Protein AF-A0A5Y4VL85-F1 (afdb_monomer_lite)

Secondary structure (DSSP, 8-state):
-HHHHHHHHHHHS--SEEEEEHHHHTTSHHHHHHHHHHHHHH-TT-EEEEE-SS---S-TT-SEEE-S--HHHHHHHHHHHSPP-

Sequence (85 aa):
NSFSQLKQELSKETYRLILLDYELIKFDLEQMRNLLSAYKKQHPQSHIIFFSKEKVRDFDCVSEVLSDVSRNDLITLLRKYLPKA

pLDDT: mean 88.49, std 7.05, range [58.34, 95.06]

Organism: Campylobacter jejuni (NCBI:txid197)

Structure (mmCIF, N/CA/C/O backbone):
data_AF-A0A5Y4VL85-F1
#
_entry.id   AF-A0A5Y4VL85-F1
#
loop_
_atom_site.group_PDB
_atom_site.id
_atom_site.type_symbol
_atom_site.label_atom_id
_atom_site.label_alt_id
_atom_site.label_comp_id
_atom_site.label_asym_id
_atom_site.label_entity_id
_atom_site.label_seq_id
_atom_site.pdbx_PDB_ins_code
_atom_site.Cartn_x
_atom_site.Cartn_y
_atom_site.Cartn_z
_atom_site.occupancy
_atom_site.B_iso_or_equiv
_atom_site.auth_seq_id
_atom_site.auth_comp_id
_atom_site.auth_asym_id
_atom_site.auth_atom_id
_atom_site.pdbx_PDB_model_num
ATOM 1 N N . ASN A 1 1 ? 14.114 -0.634 15.889 1.00 58.34 1 ASN A N 1
ATOM 2 C CA . ASN A 1 1 ? 13.395 -1.342 14.809 1.00 58.34 1 ASN A CA 1
ATOM 3 C C . ASN A 1 1 ? 12.574 -0.358 14.006 1.00 58.34 1 ASN A C 1
ATOM 5 O O . ASN A 1 1 ? 11.728 0.307 14.582 1.00 58.34 1 ASN A O 1
ATOM 9 N N . SER A 1 2 ? 12.813 -0.253 12.699 1.00 63.25 2 SER A N 1
ATOM 10 C CA . SER A 1 2 ? 12.081 0.659 11.800 1.00 63.25 2 SER A CA 1
ATOM 11 C C . SER A 1 2 ? 10.547 0.485 11.890 1.00 63.25 2 SER A C 1
ATOM 13 O O . SER A 1 2 ? 9.794 1.457 11.891 1.00 63.25 2 SER A O 1
ATOM 15 N N . PHE A 1 3 ? 10.067 -0.738 12.143 1.00 77.31 3 PHE A N 1
ATOM 16 C CA . PHE A 1 3 ? 8.634 -1.035 12.264 1.00 77.31 3 PHE A CA 1
ATOM 17 C C . PHE A 1 3 ? 7.923 -0.443 13.474 1.00 77.31 3 PHE A C 1
ATOM 19 O O . PHE A 1 3 ? 6.729 -0.154 13.389 1.00 77.31 3 PHE A O 1
ATOM 26 N N . SER A 1 4 ? 8.616 -0.240 14.599 1.00 80.31 4 SER A N 1
ATOM 27 C CA . SER A 1 4 ? 7.980 0.398 15.756 1.00 80.31 4 SER A CA 1
ATOM 28 C C . SER A 1 4 ? 7.665 1.863 15.465 1.00 80.31 4 SER A C 1
ATOM 30 O O . SER A 1 4 ? 6.625 2.349 15.894 1.00 80.31 4 SER A O 1
ATOM 32 N N . GLN A 1 5 ? 8.521 2.533 14.687 1.00 85.88 5 GLN A N 1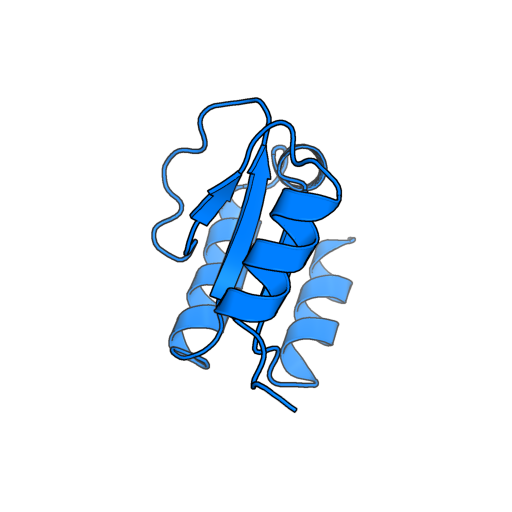
ATOM 33 C CA . GLN A 1 5 ? 8.292 3.906 14.240 1.00 85.88 5 GLN A CA 1
ATOM 34 C C . GLN A 1 5 ? 7.144 3.966 13.234 1.00 85.88 5 GLN A C 1
ATOM 36 O O . GLN A 1 5 ? 6.215 4.736 13.436 1.00 85.88 5 GLN A O 1
ATOM 41 N N . LEU A 1 6 ? 7.129 3.092 12.220 1.00 86.38 6 LEU A N 1
ATOM 42 C CA . LEU A 1 6 ? 6.020 3.042 11.261 1.00 86.38 6 LEU A CA 1
ATOM 43 C C . LEU A 1 6 ? 4.671 2.783 11.951 1.00 86.38 6 LEU A C 1
ATOM 45 O O . LEU A 1 6 ? 3.690 3.460 11.661 1.00 86.38 6 LEU A O 1
ATOM 49 N N . LYS A 1 7 ? 4.618 1.841 12.901 1.00 88.06 7 LYS A N 1
ATOM 50 C CA . LYS A 1 7 ? 3.404 1.580 13.689 1.00 88.06 7 LYS A CA 1
ATOM 51 C C . LYS A 1 7 ? 2.965 2.809 14.489 1.00 88.06 7 LYS A C 1
ATOM 53 O O . LYS A 1 7 ? 1.769 3.070 14.572 1.00 88.06 7 LYS A O 1
ATOM 58 N N . GLN A 1 8 ? 3.911 3.539 15.080 1.00 90.50 8 GLN A N 1
ATOM 59 C CA . GLN A 1 8 ? 3.614 4.784 15.785 1.00 90.50 8 GLN A CA 1
ATOM 60 C C . GLN A 1 8 ? 3.060 5.841 14.830 1.00 90.50 8 GLN A C 1
ATOM 62 O O . GLN A 1 8 ? 2.020 6.408 15.137 1.00 90.50 8 GLN A O 1
ATOM 67 N N . GLU A 1 9 ? 3.673 6.065 13.667 1.00 90.38 9 GLU A N 1
ATOM 68 C CA . GLU A 1 9 ? 3.159 7.028 12.681 1.00 90.38 9 GLU A CA 1
ATOM 69 C C . GLU A 1 9 ? 1.752 6.664 12.203 1.00 90.38 9 GLU A C 1
ATOM 71 O O . GLU A 1 9 ? 0.844 7.486 12.286 1.00 90.38 9 GLU A O 1
ATOM 76 N N . LEU A 1 10 ? 1.527 5.402 11.821 1.00 90.81 10 LEU A N 1
ATOM 77 C CA . LEU A 1 10 ? 0.206 4.922 11.408 1.00 90.81 10 LEU A CA 1
ATOM 78 C C . LEU A 1 10 ? -0.857 5.060 12.511 1.00 90.81 10 LEU A C 1
ATOM 80 O O . LEU A 1 10 ? -2.039 5.087 12.202 1.00 90.81 10 LEU A O 1
ATOM 84 N N . SER A 1 11 ? -0.469 5.157 13.785 1.00 88.88 11 SER A N 1
ATOM 85 C CA . SER A 1 11 ? -1.421 5.361 14.886 1.00 88.88 11 SER A CA 1
ATOM 86 C C . SER A 1 11 ? -1.809 6.822 15.130 1.00 88.88 11 SER A C 1
ATOM 88 O O . SER A 1 11 ? -2.778 7.069 15.843 1.00 88.88 11 SER A O 1
ATOM 90 N N . LYS A 1 12 ? -1.067 7.790 14.575 1.00 90.06 12 LYS A N 1
ATOM 91 C CA . LYS A 1 12 ? -1.298 9.220 14.836 1.00 90.06 12 LYS A CA 1
ATOM 92 C C . LYS A 1 12 ? -2.443 9.786 14.011 1.00 90.06 12 LYS A C 1
ATOM 94 O O . LYS A 1 12 ? -3.224 10.583 14.519 1.00 90.06 12 LYS A O 1
ATOM 99 N N . GLU A 1 13 ? -2.525 9.394 12.743 1.00 89.75 13 GLU A N 1
ATOM 100 C CA . GLU A 1 13 ? -3.438 10.002 11.778 1.00 89.75 13 GLU A CA 1
ATOM 101 C C . GLU A 1 13 ? -4.032 8.975 10.810 1.00 89.75 13 GLU A C 1
ATOM 103 O O . GLU A 1 13 ? -3.508 7.882 10.582 1.00 89.75 13 GLU A O 1
ATOM 108 N N . THR A 1 14 ? -5.155 9.355 10.196 1.00 91.56 14 THR A N 1
ATOM 109 C CA . THR A 1 14 ? -5.733 8.589 9.091 1.00 91.56 14 THR A CA 1
ATOM 110 C C . THR A 1 14 ? -5.134 9.058 7.769 1.00 91.56 14 THR A C 1
ATOM 112 O O . THR A 1 14 ? -5.481 10.111 7.239 1.00 91.56 14 THR A O 1
ATOM 115 N N . TYR A 1 15 ? -4.265 8.236 7.197 1.00 92.94 15 TYR A N 1
ATOM 116 C CA . TYR A 1 15 ? -3.685 8.423 5.880 1.00 92.94 15 TYR A CA 1
ATOM 117 C C . TYR A 1 15 ? -4.625 7.867 4.822 1.00 92.94 15 TYR A C 1
ATOM 119 O O . TYR A 1 15 ? -4.862 6.662 4.738 1.00 92.94 15 TYR A O 1
ATOM 127 N N . ARG A 1 16 ? -5.140 8.743 3.962 1.00 92.94 16 ARG A N 1
ATOM 128 C CA . ARG A 1 16 ? -5.959 8.333 2.813 1.00 92.94 16 ARG A CA 1
ATOM 129 C C . ARG A 1 16 ? -5.157 7.550 1.772 1.00 92.94 16 ARG A C 1
ATOM 131 O O . ARG A 1 16 ? -5.713 6.685 1.102 1.00 92.94 16 ARG A O 1
ATOM 138 N N . LEU A 1 17 ? -3.871 7.854 1.632 1.00 94.38 17 LEU A N 1
ATOM 139 C CA . LEU A 1 17 ? -2.975 7.225 0.671 1.00 94.38 17 LEU A CA 1
ATOM 140 C C . LEU A 1 17 ? -1.641 6.909 1.349 1.00 94.38 17 LEU A C 1
ATOM 142 O O . LEU A 1 17 ? -1.016 7.797 1.922 1.00 94.38 17 LEU A O 1
ATOM 146 N N . ILE A 1 18 ? -1.218 5.651 1.263 1.00 93.94 18 ILE A N 1
ATOM 147 C CA . ILE A 1 18 ? 0.059 5.145 1.763 1.00 93.94 18 ILE A CA 1
ATOM 148 C C . ILE A 1 18 ? 0.840 4.612 0.565 1.00 93.94 18 ILE A C 1
ATOM 150 O O . ILE A 1 18 ? 0.360 3.747 -0.167 1.00 93.94 18 ILE A O 1
ATOM 154 N N . LEU A 1 19 ? 2.042 5.143 0.372 1.00 93.88 19 LEU A N 1
ATOM 155 C CA . LEU A 1 19 ? 2.949 4.794 -0.715 1.00 93.88 19 LEU A CA 1
ATOM 156 C C . LEU A 1 19 ? 4.139 4.042 -0.122 1.00 93.88 19 LEU A C 1
ATOM 158 O O . LEU A 1 19 ? 4.805 4.574 0.764 1.00 93.88 19 LEU A O 1
ATOM 162 N N . LEU A 1 20 ? 4.387 2.814 -0.577 1.00 91.75 20 LEU A N 1
ATOM 163 C CA . LEU A 1 20 ? 5.447 1.967 -0.029 1.00 91.75 20 LEU A CA 1
ATOM 164 C C . LEU A 1 20 ? 6.329 1.394 -1.126 1.00 91.75 20 LEU A C 1
ATOM 166 O O . LEU A 1 20 ? 5.840 0.848 -2.111 1.00 91.75 20 LEU A O 1
ATOM 170 N N . ASP A 1 21 ? 7.635 1.488 -0.916 1.00 90.25 21 ASP A N 1
ATOM 171 C CA . ASP A 1 21 ? 8.623 0.776 -1.716 1.00 90.25 21 ASP A CA 1
ATOM 172 C C . ASP A 1 21 ? 8.730 -0.667 -1.208 1.00 90.25 21 ASP A C 1
ATOM 174 O O . ASP A 1 21 ? 9.082 -0.907 -0.049 1.00 90.25 21 ASP A O 1
ATOM 178 N N . TYR A 1 22 ? 8.387 -1.626 -2.068 1.00 89.81 22 TYR A N 1
ATOM 179 C CA . TYR A 1 22 ? 8.381 -3.044 -1.725 1.00 89.81 22 TYR A CA 1
ATOM 180 C C . TYR A 1 22 ? 9.787 -3.560 -1.395 1.00 89.81 22 TYR A C 1
ATOM 182 O O . TYR A 1 22 ? 9.944 -4.381 -0.491 1.00 89.81 22 TYR A O 1
ATOM 190 N N . GLU A 1 23 ? 10.820 -3.030 -2.055 1.00 87.62 23 GLU A N 1
ATOM 191 C CA . GLU A 1 23 ? 12.210 -3.450 -1.847 1.00 87.62 23 GLU A CA 1
ATOM 192 C C . GLU A 1 23 ? 12.696 -3.168 -0.421 1.00 87.62 23 GLU A C 1
ATOM 194 O O . GLU A 1 23 ? 13.533 -3.900 0.108 1.00 87.62 23 GLU A O 1
ATOM 199 N N . LEU A 1 24 ? 12.132 -2.145 0.229 1.00 87.31 24 LEU A N 1
ATOM 200 C CA . LEU A 1 24 ? 12.470 -1.775 1.604 1.00 87.31 24 LEU A CA 1
ATOM 201 C C . LEU A 1 24 ? 11.774 -2.648 2.651 1.00 87.31 24 LEU A C 1
ATOM 203 O O . LEU A 1 24 ? 12.262 -2.756 3.773 1.00 87.31 24 LEU A O 1
ATOM 207 N N . ILE A 1 25 ? 10.642 -3.267 2.305 1.00 86.31 25 ILE A N 1
ATOM 208 C CA . ILE A 1 25 ? 9.832 -4.054 3.247 1.00 86.31 25 ILE A CA 1
ATOM 209 C C . ILE A 1 25 ? 9.917 -5.565 3.013 1.00 86.31 25 ILE A C 1
ATOM 211 O O . ILE A 1 25 ? 9.423 -6.335 3.837 1.00 86.31 25 ILE A O 1
ATOM 215 N N . LYS A 1 26 ? 10.552 -6.009 1.918 1.00 84.06 26 LYS A N 1
ATOM 216 C CA . LYS A 1 26 ? 10.569 -7.423 1.509 1.00 84.06 26 LYS A CA 1
ATOM 217 C C . LYS A 1 26 ? 11.254 -8.384 2.481 1.00 84.06 26 LYS A C 1
ATOM 219 O O . LYS A 1 26 ? 11.016 -9.586 2.415 1.00 84.06 26 LYS A O 1
ATOM 224 N N . PHE A 1 27 ? 12.083 -7.875 3.386 1.00 85.19 27 PHE A N 1
ATOM 225 C CA . PHE A 1 27 ? 12.756 -8.698 4.392 1.00 85.19 27 PHE A CA 1
ATOM 226 C C . PHE A 1 27 ? 11.874 -9.006 5.610 1.00 85.19 27 PHE A C 1
ATOM 228 O O . PHE A 1 27 ? 12.141 -9.971 6.317 1.00 85.19 27 PHE A O 1
ATOM 235 N N . ASP A 1 28 ? 10.781 -8.262 5.803 1.00 87.31 28 ASP A N 1
ATOM 236 C CA . ASP A 1 28 ? 9.887 -8.379 6.963 1.00 87.31 28 ASP A CA 1
ATOM 237 C C . ASP A 1 28 ? 8.408 -8.418 6.535 1.00 87.31 28 ASP A C 1
ATOM 239 O O . ASP A 1 28 ? 7.517 -7.842 7.174 1.00 87.31 28 ASP A O 1
ATOM 243 N N . LEU A 1 29 ? 8.130 -9.102 5.420 1.00 86.75 29 LEU A N 1
ATOM 244 C CA . LEU A 1 29 ? 6.814 -9.106 4.770 1.00 86.75 29 LEU A CA 1
ATOM 245 C C . LEU A 1 29 ? 5.684 -9.539 5.691 1.00 86.75 29 LEU A C 1
ATOM 247 O O . LEU A 1 29 ? 4.612 -8.946 5.646 1.00 86.75 29 LEU A O 1
ATOM 251 N N . GLU A 1 30 ? 5.897 -10.545 6.537 1.00 88.62 30 GLU A N 1
ATOM 252 C CA . GLU A 1 30 ? 4.849 -11.012 7.441 1.00 88.62 30 GLU A CA 1
ATOM 253 C C . GLU A 1 30 ? 4.453 -9.924 8.446 1.00 88.62 30 GLU A C 1
ATOM 255 O O . GLU A 1 30 ? 3.265 -9.661 8.658 1.00 88.62 30 GLU A O 1
ATOM 260 N N . GLN A 1 31 ? 5.444 -9.235 9.019 1.00 89.19 31 GLN A N 1
ATOM 261 C CA . GLN A 1 31 ? 5.192 -8.142 9.948 1.00 89.19 31 GLN A CA 1
ATOM 262 C C . GLN A 1 31 ? 4.506 -6.966 9.240 1.00 89.19 31 GLN A C 1
ATOM 264 O O . GLN A 1 31 ? 3.555 -6.403 9.790 1.00 89.19 31 GLN A O 1
ATOM 269 N N . MET A 1 32 ? 4.913 -6.638 8.007 1.00 90.56 32 MET A N 1
ATOM 270 C CA . MET A 1 32 ? 4.257 -5.603 7.197 1.00 90.56 32 MET A CA 1
ATOM 271 C C . MET A 1 32 ? 2.860 -5.937 6.752 1.00 90.56 32 MET A C 1
ATOM 273 O O . MET A 1 32 ? 1.970 -5.095 6.870 1.00 90.56 32 MET A O 1
ATOM 277 N N . ARG A 1 33 ? 2.617 -7.177 6.364 1.00 90.69 33 ARG A N 1
ATOM 278 C CA . ARG A 1 33 ? 1.276 -7.650 6.068 1.00 90.69 33 ARG A CA 1
ATOM 279 C C . ARG A 1 33 ? 0.370 -7.490 7.278 1.00 90.69 33 ARG A C 1
ATOM 281 O O . ARG A 1 33 ? -0.719 -6.936 7.144 1.00 90.69 33 ARG A O 1
ATOM 288 N N . ASN A 1 34 ? 0.819 -7.914 8.457 1.00 91.31 34 ASN A N 1
ATOM 289 C CA . ASN A 1 34 ? 0.018 -7.831 9.677 1.00 91.31 34 ASN A CA 1
ATOM 290 C C . ASN A 1 34 ? -0.280 -6.375 10.064 1.00 91.31 34 ASN A C 1
ATOM 292 O O . ASN A 1 34 ? -1.427 -6.047 10.374 1.00 91.31 34 ASN A O 1
ATOM 296 N N . LEU A 1 35 ? 0.722 -5.492 9.994 1.00 91.94 35 LEU A N 1
ATOM 297 C CA . LEU A 1 35 ? 0.555 -4.071 10.303 1.00 91.94 35 LEU A CA 1
ATOM 298 C C . LEU A 1 35 ? -0.410 -3.383 9.329 1.00 91.94 35 LEU A C 1
ATOM 300 O O . LEU A 1 35 ? -1.363 -2.736 9.760 1.00 91.94 35 LEU A O 1
ATOM 304 N N . LEU A 1 36 ? -0.188 -3.548 8.024 1.00 92.62 36 LEU A N 1
ATOM 305 C CA . LEU A 1 36 ? -0.987 -2.904 6.983 1.00 92.62 36 LEU A CA 1
ATOM 306 C C . LEU A 1 36 ? -2.412 -3.459 6.926 1.00 92.62 36 LEU A C 1
ATOM 308 O O . LEU A 1 36 ? -3.361 -2.699 6.746 1.00 92.62 36 LEU A O 1
ATOM 312 N N . SER A 1 37 ? -2.587 -4.760 7.161 1.00 92.94 37 SER A N 1
ATOM 313 C CA . SER A 1 37 ? -3.914 -5.375 7.252 1.00 92.94 37 SER A CA 1
ATOM 314 C C . SER A 1 37 ? -4.694 -4.860 8.459 1.00 92.94 37 SER A C 1
ATOM 316 O O . SER A 1 37 ? -5.883 -4.568 8.343 1.00 92.94 37 SER A O 1
ATOM 318 N N . ALA A 1 38 ? -4.043 -4.721 9.619 1.00 93.06 38 ALA A N 1
ATOM 319 C CA . ALA A 1 38 ? -4.672 -4.139 10.802 1.00 93.06 38 ALA A CA 1
ATOM 320 C C . ALA A 1 38 ? -5.073 -2.678 10.557 1.00 93.06 38 ALA A C 1
ATOM 322 O O . ALA A 1 38 ? -6.203 -2.296 10.859 1.00 93.06 38 ALA A O 1
ATOM 323 N N . TYR A 1 39 ? -4.187 -1.897 9.936 1.00 93.88 39 TYR A N 1
ATOM 324 C CA . TYR A 1 39 ? -4.462 -0.514 9.564 1.00 93.88 39 TYR A CA 1
ATOM 325 C C . TYR A 1 39 ? -5.656 -0.399 8.606 1.00 93.88 39 TYR A C 1
ATOM 327 O O . TYR A 1 39 ? -6.600 0.342 8.867 1.00 93.88 39 TYR A O 1
ATOM 335 N N . LYS A 1 40 ? -5.674 -1.195 7.530 1.00 93.81 40 LYS A N 1
ATOM 336 C CA . LYS A 1 40 ? -6.750 -1.205 6.527 1.00 93.81 40 LYS A CA 1
ATOM 337 C C . LYS A 1 40 ? -8.110 -1.592 7.121 1.00 93.81 40 LYS A C 1
ATOM 339 O O . LYS A 1 40 ? -9.127 -1.057 6.695 1.00 93.81 40 LYS A O 1
ATOM 344 N N . LYS A 1 41 ? -8.144 -2.486 8.117 1.00 93.25 41 LYS A N 1
ATOM 345 C CA . LYS A 1 41 ? -9.380 -2.829 8.847 1.00 93.25 41 LYS A CA 1
ATOM 346 C C . LYS A 1 41 ? -9.939 -1.640 9.631 1.00 93.25 41 LYS A C 1
ATOM 348 O O . LYS A 1 41 ? -11.151 -1.471 9.676 1.00 93.25 41 LYS A O 1
ATOM 353 N N . GLN A 1 42 ? -9.068 -0.834 10.236 1.00 93.75 42 GLN A N 1
ATOM 354 C CA . GLN A 1 42 ? -9.462 0.371 10.975 1.00 93.75 42 GLN A CA 1
ATOM 355 C C . GLN A 1 42 ? -9.822 1.529 10.037 1.00 93.75 42 GLN A C 1
ATOM 357 O O . GLN A 1 42 ? -10.723 2.309 10.335 1.00 93.75 42 GLN A O 1
ATOM 362 N N . HIS A 1 43 ? -9.172 1.595 8.874 1.00 94.25 43 HIS A N 1
ATOM 363 C CA . HIS A 1 43 ? -9.361 2.647 7.880 1.00 94.25 43 HIS A CA 1
ATOM 364 C C . HIS A 1 43 ? -9.657 2.057 6.487 1.00 94.25 43 HIS A C 1
ATOM 366 O O . HIS A 1 43 ? -8.803 2.099 5.597 1.00 94.25 43 HIS A O 1
ATOM 372 N N . PRO A 1 44 ? -10.875 1.528 6.240 1.00 92.75 44 PRO A N 1
ATOM 373 C CA . PRO A 1 44 ? -11.209 0.864 4.972 1.00 92.75 44 PRO A CA 1
ATOM 374 C C . PRO A 1 44 ? -11.068 1.759 3.732 1.00 92.75 44 PRO A C 1
ATOM 376 O O . PRO A 1 44 ? -10.804 1.265 2.636 1.00 92.75 44 PRO A O 1
ATOM 379 N N . GLN A 1 45 ? -11.219 3.074 3.920 1.00 91.81 45 GLN A N 1
ATOM 380 C CA . GLN A 1 45 ? -11.108 4.103 2.880 1.00 91.81 45 GLN A CA 1
ATOM 381 C C . GLN A 1 45 ? -9.654 4.434 2.500 1.00 91.81 45 GLN A C 1
ATOM 383 O O . GLN A 1 45 ? -9.417 5.101 1.496 1.00 91.81 45 GLN A O 1
ATOM 388 N N . SER A 1 46 ? -8.673 4.007 3.297 1.00 94.38 46 SER A N 1
ATOM 389 C CA . SER A 1 46 ? -7.258 4.241 3.010 1.00 94.38 46 SER A CA 1
ATOM 390 C C . SER A 1 46 ? -6.789 3.356 1.868 1.00 94.38 46 SER A C 1
ATOM 392 O O . SER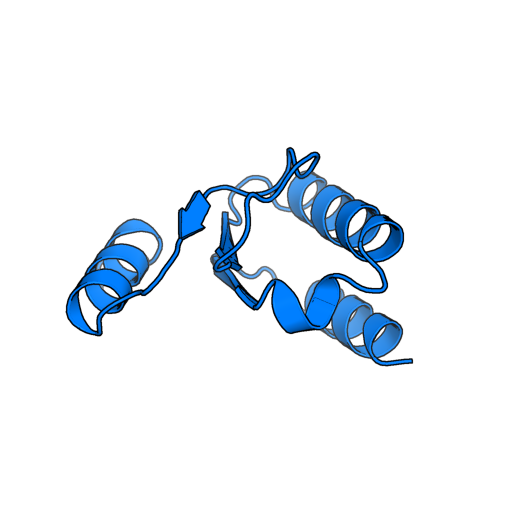 A 1 46 ? -7.112 2.173 1.833 1.00 94.38 46 SER A O 1
ATOM 394 N N . HIS A 1 47 ? -5.975 3.877 0.959 1.00 95.06 47 HIS A N 1
ATOM 395 C CA . HIS A 1 47 ? -5.395 3.107 -0.136 1.00 95.06 47 HIS A CA 1
ATOM 396 C C . HIS A 1 47 ? -3.905 2.887 0.087 1.00 95.06 47 HIS A C 1
ATOM 398 O O . HIS A 1 47 ? -3.180 3.823 0.407 1.00 95.06 47 HIS A O 1
ATOM 404 N N . ILE A 1 48 ? -3.455 1.647 -0.098 1.00 94.50 48 ILE A N 1
ATOM 405 C CA . ILE A 1 48 ? -2.048 1.270 0.033 1.00 94.50 48 ILE A CA 1
ATOM 406 C C . ILE A 1 48 ? -1.546 0.906 -1.358 1.00 94.50 48 ILE A C 1
ATOM 408 O O . ILE A 1 48 ? -2.145 0.054 -2.013 1.00 94.50 48 ILE A O 1
ATOM 412 N N . ILE A 1 49 ? -0.482 1.561 -1.809 1.00 94.94 49 ILE A N 1
ATOM 413 C CA . ILE A 1 49 ? 0.116 1.355 -3.128 1.00 94.94 49 ILE A CA 1
ATOM 414 C C . ILE A 1 49 ? 1.548 0.881 -2.939 1.00 94.94 49 ILE A C 1
ATOM 416 O O . ILE A 1 49 ? 2.327 1.531 -2.238 1.00 94.94 49 ILE A O 1
ATOM 420 N N . PHE A 1 50 ? 1.887 -0.243 -3.563 1.00 94.00 50 PHE A N 1
ATOM 421 C CA . PHE A 1 50 ? 3.253 -0.758 -3.569 1.00 94.00 50 PHE A CA 1
ATOM 422 C C . PHE A 1 50 ? 3.956 -0.381 -4.863 1.00 94.00 50 PHE A C 1
ATOM 424 O O . PHE A 1 50 ? 3.412 -0.578 -5.946 1.00 94.00 50 PHE A O 1
ATOM 431 N N . PHE A 1 51 ? 5.184 0.106 -4.748 1.00 93.44 51 PHE A N 1
ATOM 432 C CA . PHE A 1 51 ? 6.117 0.227 -5.857 1.00 93.44 51 PHE A CA 1
ATOM 433 C C . PHE A 1 51 ? 7.023 -0.998 -5.827 1.00 93.44 51 PHE A C 1
ATOM 435 O O . PHE A 1 51 ? 7.729 -1.217 -4.847 1.00 93.44 51 PHE A O 1
ATOM 442 N N . SER A 1 52 ? 6.960 -1.828 -6.864 1.00 92.50 52 SER A N 1
ATOM 443 C CA . SER A 1 52 ? 7.716 -3.075 -6.942 1.00 92.50 52 SER A CA 1
ATOM 444 C C . SER A 1 52 ? 8.116 -3.385 -8.378 1.00 92.50 52 SER A C 1
ATOM 446 O O . SER A 1 52 ? 7.330 -3.226 -9.314 1.00 92.50 52 SER A O 1
ATOM 448 N N . LYS A 1 53 ? 9.340 -3.884 -8.558 1.00 89.06 53 LYS A N 1
ATOM 449 C CA . LYS A 1 53 ? 9.787 -4.493 -9.823 1.00 89.06 53 LYS A CA 1
ATOM 450 C C . LYS A 1 53 ? 9.467 -5.982 -9.894 1.00 89.06 53 LYS A C 1
ATOM 452 O O . LYS A 1 53 ? 9.431 -6.565 -1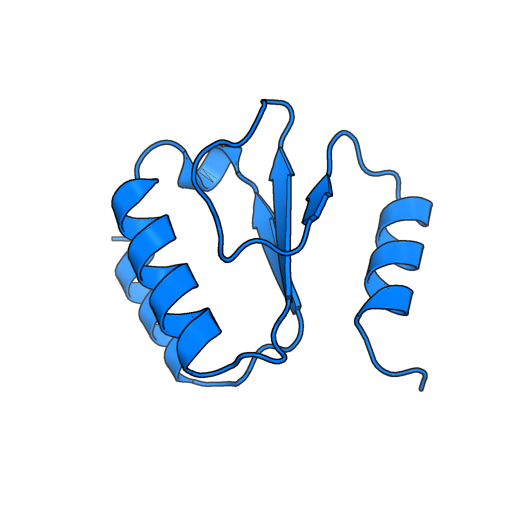0.973 1.00 89.06 53 LYS A O 1
ATOM 457 N N . GLU A 1 54 ? 9.196 -6.589 -8.746 1.00 86.75 54 GLU A N 1
ATOM 458 C CA . GLU A 1 54 ? 8.889 -8.004 -8.616 1.00 86.75 54 GLU A CA 1
ATOM 459 C C . GLU A 1 54 ? 7.388 -8.228 -8.407 1.00 86.75 54 GLU A C 1
ATOM 461 O O . GLU A 1 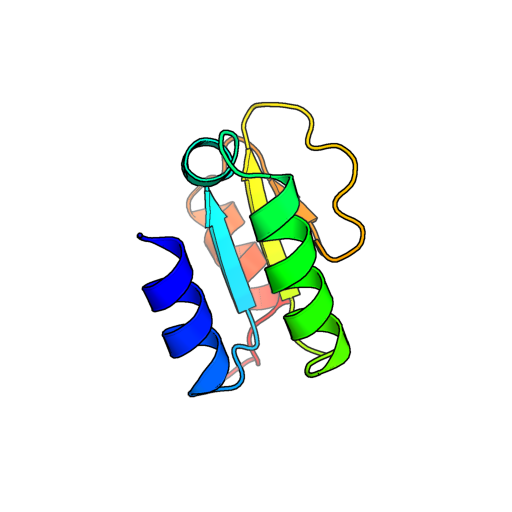54 ? 6.651 -7.350 -7.943 1.00 86.75 54 GLU A O 1
ATOM 466 N N . LYS A 1 55 ? 6.922 -9.442 -8.720 1.00 82.69 55 LYS A N 1
ATOM 467 C CA . LYS A 1 55 ? 5.544 -9.839 -8.423 1.00 82.69 55 LYS A CA 1
ATOM 468 C C . LYS A 1 55 ? 5.342 -9.914 -6.911 1.00 82.69 55 LYS A C 1
ATOM 470 O O . LYS A 1 55 ? 5.831 -10.839 -6.268 1.00 82.69 55 LYS A O 1
ATOM 475 N N . VAL A 1 56 ? 4.550 -8.989 -6.381 1.00 84.38 56 VAL A N 1
ATOM 476 C CA . VAL A 1 56 ? 4.058 -9.035 -5.001 1.00 84.38 56 VAL A CA 1
ATOM 477 C C . VAL A 1 56 ? 3.009 -10.144 -4.897 1.00 84.38 56 VAL A C 1
ATOM 479 O O . VAL A 1 56 ? 2.076 -10.195 -5.700 1.00 84.38 56 VAL A O 1
ATOM 482 N N . ARG A 1 57 ? 3.161 -11.039 -3.921 1.00 77.00 57 ARG A N 1
ATOM 483 C CA . ARG A 1 57 ? 2.163 -12.059 -3.568 1.00 77.00 57 ARG A CA 1
ATOM 484 C C . ARG A 1 57 ? 1.666 -11.804 -2.146 1.00 77.00 57 ARG A C 1
ATOM 486 O O . ARG A 1 57 ? 2.385 -11.218 -1.344 1.00 77.00 57 ARG A O 1
ATOM 493 N N . ASP A 1 58 ? 0.446 -12.244 -1.854 1.00 74.56 58 ASP A N 1
ATOM 494 C CA . ASP A 1 58 ? -0.082 -12.384 -0.488 1.00 74.56 58 ASP A CA 1
ATOM 495 C C . ASP A 1 58 ? -0.264 -11.078 0.321 1.00 74.56 58 ASP A C 1
ATOM 497 O O . ASP A 1 58 ? -0.129 -11.067 1.549 1.00 74.56 58 ASP A O 1
ATOM 501 N N . PHE A 1 59 ? -0.610 -9.974 -0.354 1.00 82.56 59 PHE A N 1
ATOM 502 C CA . PHE A 1 59 ? -0.981 -8.692 0.266 1.00 82.56 59 PHE A CA 1
ATOM 503 C C . PHE A 1 59 ? -2.408 -8.264 -0.102 1.00 82.56 59 PHE A C 1
ATOM 505 O O . PHE A 1 59 ? -2.623 -7.347 -0.892 1.00 82.56 59 PHE A O 1
ATOM 512 N N . ASP A 1 60 ? -3.399 -8.885 0.532 1.00 84.62 60 ASP A N 1
ATOM 513 C CA . ASP A 1 60 ? -4.822 -8.620 0.256 1.00 84.62 60 ASP A CA 1
ATOM 514 C C . ASP A 1 60 ? -5.257 -7.183 0.602 1.00 84.62 60 ASP A C 1
ATOM 516 O O . ASP A 1 60 ? -6.275 -6.689 0.122 1.00 84.62 60 ASP A O 1
ATOM 520 N N . CYS A 1 61 ? -4.495 -6.489 1.454 1.00 89.50 61 CYS A N 1
ATOM 521 C CA . CYS A 1 61 ? -4.784 -5.117 1.865 1.00 89.50 61 CYS A CA 1
ATOM 522 C C . CYS A 1 61 ? -4.274 -4.045 0.883 1.00 89.50 61 CYS A C 1
ATOM 524 O O . CYS A 1 61 ? -4.581 -2.863 1.073 1.00 89.50 61 CYS A O 1
ATOM 526 N N . VAL A 1 62 ? -3.478 -4.426 -0.122 1.00 92.00 62 VAL A N 1
ATOM 527 C CA . VAL A 1 62 ? -2.882 -3.504 -1.100 1.00 92.00 62 VAL A CA 1
ATOM 528 C C . VAL A 1 62 ? -3.888 -3.200 -2.201 1.00 92.00 62 VAL A C 1
ATOM 530 O O . VAL A 1 62 ? -4.494 -4.095 -2.780 1.00 92.00 62 VAL A O 1
ATOM 533 N N . SER A 1 63 ? -4.070 -1.913 -2.487 1.00 92.69 63 SER A N 1
ATOM 534 C CA . SER A 1 63 ? -4.996 -1.449 -3.517 1.00 92.69 63 SER A CA 1
ATOM 535 C C . SER A 1 63 ? -4.420 -1.667 -4.915 1.00 92.69 63 SER A C 1
ATOM 537 O O . SER A 1 63 ? -5.131 -2.124 -5.802 1.00 92.69 63 SER A O 1
ATOM 539 N N . GLU A 1 64 ? -3.149 -1.312 -5.122 1.00 91.94 64 GLU A N 1
ATOM 540 C CA . GLU A 1 64 ? -2.461 -1.447 -6.410 1.00 91.94 64 GLU A CA 1
ATOM 541 C C . GLU A 1 64 ? -0.966 -1.700 -6.211 1.00 91.94 64 GLU A C 1
ATOM 543 O O . GLU A 1 64 ? -0.354 -1.211 -5.258 1.00 91.94 64 GLU A O 1
ATOM 548 N N . VAL A 1 65 ? -0.374 -2.431 -7.153 1.00 92.06 65 VAL A N 1
ATOM 549 C CA . VAL A 1 65 ? 1.073 -2.622 -7.266 1.00 92.06 65 VAL A CA 1
ATOM 550 C C . VAL A 1 65 ? 1.510 -1.995 -8.581 1.00 92.06 65 VAL A C 1
ATOM 552 O O . VAL A 1 65 ? 0.992 -2.355 -9.637 1.00 92.06 65 VAL A O 1
ATOM 555 N N . LEU A 1 66 ? 2.445 -1.056 -8.515 1.00 91.88 66 LEU A N 1
ATOM 556 C CA . LEU A 1 66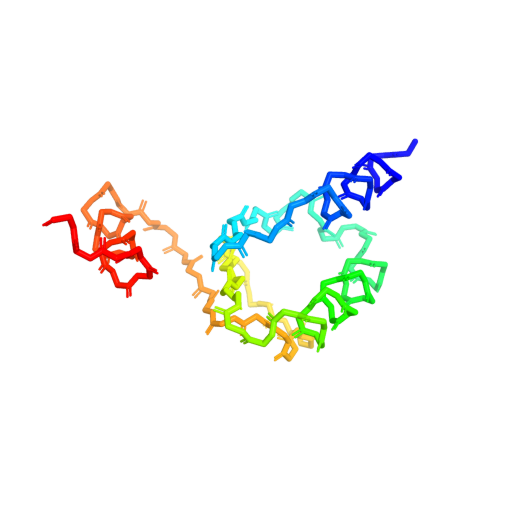 ? 2.988 -0.358 -9.668 1.00 91.88 66 LEU A CA 1
ATOM 557 C C . LEU A 1 66 ? 4.467 -0.679 -9.855 1.00 91.88 66 LEU A C 1
ATOM 559 O O . LEU A 1 66 ? 5.216 -0.817 -8.890 1.00 91.88 66 LEU A O 1
ATOM 563 N N . SER A 1 67 ? 4.881 -0.740 -11.115 1.00 91.12 67 SER A N 1
ATOM 564 C CA . SER A 1 67 ? 6.267 -0.936 -11.528 1.00 91.12 67 SER A CA 1
ATOM 565 C C . SER A 1 67 ? 6.679 0.189 -12.467 1.00 91.12 67 SER A C 1
ATOM 567 O O . SER A 1 67 ? 5.845 0.647 -13.243 1.00 91.12 67 SER A O 1
ATOM 569 N N . ASP A 1 68 ? 7.933 0.640 -12.374 1.00 84.69 68 ASP A N 1
ATOM 570 C CA . ASP A 1 68 ? 8.535 1.651 -13.259 1.00 84.69 68 ASP A CA 1
ATOM 571 C C . ASP A 1 68 ? 7.629 2.872 -13.535 1.00 84.69 68 ASP A C 1
ATOM 573 O O . ASP A 1 68 ? 7.254 3.182 -14.664 1.00 84.69 68 ASP A O 1
ATOM 577 N N . VAL A 1 69 ? 7.267 3.581 -12.461 1.00 87.69 69 VAL A N 1
ATOM 578 C CA . VAL A 1 69 ? 6.308 4.696 -12.494 1.00 87.69 69 VAL A CA 1
ATOM 579 C C . VAL A 1 69 ? 6.958 5.972 -13.028 1.00 87.69 69 VAL A C 1
ATOM 581 O O . VAL A 1 69 ? 7.889 6.508 -12.423 1.00 87.69 69 VAL A O 1
ATOM 584 N N . SER A 1 70 ? 6.433 6.512 -14.132 1.00 91.50 70 SER A N 1
ATOM 585 C CA . SER A 1 70 ? 6.836 7.835 -14.612 1.00 91.50 70 SER A CA 1
ATOM 586 C C . SER A 1 70 ? 6.242 8.952 -13.746 1.00 91.50 70 SER A C 1
ATOM 588 O O . SER A 1 70 ? 5.283 8.768 -12.994 1.00 91.50 70 SER A O 1
ATOM 590 N N . ARG A 1 71 ? 6.754 10.180 -13.897 1.00 91.00 71 ARG A N 1
ATOM 591 C CA . ARG A 1 71 ? 6.188 11.353 -13.209 1.00 91.00 71 ARG A CA 1
ATOM 592 C C . ARG A 1 71 ? 4.694 11.540 -13.504 1.00 91.00 71 ARG A C 1
ATOM 594 O O . ARG A 1 71 ? 3.933 11.888 -12.605 1.00 91.00 71 ARG A O 1
ATOM 601 N N . ASN A 1 72 ? 4.280 11.324 -14.751 1.00 93.44 72 ASN A N 1
ATOM 602 C CA . ASN A 1 72 ? 2.888 11.498 -15.163 1.00 93.44 72 ASN A CA 1
ATOM 603 C C . ASN A 1 72 ? 1.985 10.404 -14.586 1.00 93.44 72 ASN A C 1
ATOM 605 O O . ASN A 1 72 ? 0.853 10.694 -14.193 1.00 93.44 72 ASN A O 1
ATOM 609 N N . ASP A 1 73 ? 2.500 9.181 -14.467 1.00 90.25 73 ASP A N 1
ATOM 610 C CA . ASP A 1 73 ? 1.783 8.071 -13.837 1.00 90.25 73 ASP A CA 1
ATOM 611 C C . ASP A 1 73 ? 1.575 8.342 -12.348 1.00 90.25 73 ASP A C 1
ATOM 613 O O . ASP A 1 73 ? 0.463 8.196 -11.843 1.00 90.25 73 ASP A O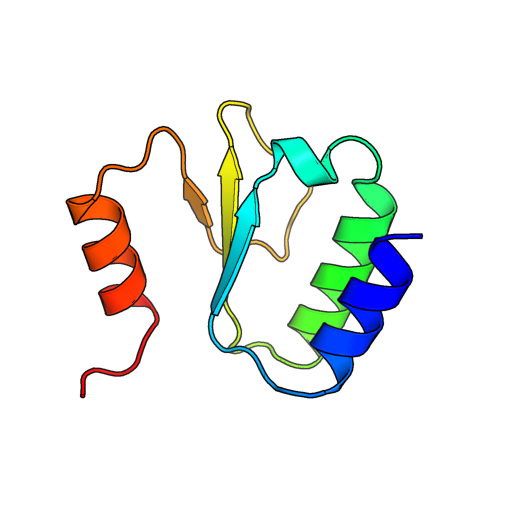 1
ATOM 617 N N . LEU A 1 74 ? 2.604 8.853 -11.660 1.00 90.38 74 LEU A N 1
ATOM 618 C CA . LEU A 1 74 ? 2.485 9.265 -10.262 1.00 90.38 74 LEU A CA 1
ATOM 619 C C . LEU A 1 74 ? 1.444 10.380 -10.089 1.00 90.38 74 LEU A C 1
ATOM 621 O O . LEU A 1 74 ? 0.601 10.298 -9.201 1.00 90.38 74 LEU A O 1
ATOM 625 N N . ILE A 1 75 ? 1.452 11.405 -10.948 1.00 91.56 75 ILE A N 1
ATOM 626 C CA . ILE A 1 75 ? 0.442 12.477 -10.910 1.00 91.56 75 ILE A CA 1
ATOM 627 C C . ILE A 1 75 ? -0.965 11.905 -11.119 1.00 91.56 75 ILE A C 1
ATOM 629 O O . ILE A 1 75 ? -1.906 12.300 -10.430 1.00 91.56 75 ILE A O 1
ATOM 633 N N . THR A 1 76 ? -1.117 10.969 -12.054 1.00 91.50 76 THR A N 1
ATOM 634 C CA . THR A 1 76 ? -2.399 10.317 -12.345 1.00 91.50 76 THR A CA 1
ATOM 635 C C . THR A 1 76 ? -2.883 9.486 -11.157 1.00 91.50 76 THR A C 1
ATOM 637 O O . THR A 1 76 ? -4.046 9.600 -10.770 1.00 91.50 76 THR A O 1
ATOM 640 N N . LEU A 1 77 ? -1.989 8.730 -10.514 1.00 91.44 77 LEU A N 1
ATOM 641 C CA . LEU A 1 77 ? -2.268 7.996 -9.280 1.00 91.44 77 LEU A CA 1
ATOM 642 C C . LEU A 1 77 ? -2.707 8.943 -8.152 1.00 91.44 77 LEU A C 1
ATOM 644 O O . LEU A 1 77 ? -3.732 8.712 -7.510 1.00 91.44 77 LEU A O 1
ATOM 648 N N . LEU A 1 78 ? -1.972 10.033 -7.924 1.00 91.31 78 LEU A N 1
ATOM 649 C CA . LEU A 1 78 ? -2.324 11.011 -6.894 1.00 91.31 78 LEU A CA 1
ATOM 650 C C . LEU A 1 78 ? -3.710 11.613 -7.158 1.00 91.31 78 LEU A C 1
ATOM 652 O O . LEU A 1 78 ? -4.522 11.689 -6.243 1.00 91.31 78 LEU A O 1
ATOM 656 N N . ARG A 1 79 ? -4.028 11.956 -8.411 1.00 92.00 79 ARG A N 1
ATOM 657 C CA . ARG A 1 79 ? -5.360 12.451 -8.805 1.00 92.00 79 ARG A CA 1
ATOM 658 C C . ARG A 1 79 ? -6.474 11.417 -8.639 1.00 92.00 79 ARG A C 1
ATOM 660 O O . ARG A 1 79 ? -7.619 11.807 -8.435 1.00 92.00 79 ARG A O 1
ATOM 667 N N . LYS A 1 80 ? -6.165 10.122 -8.758 1.00 91.31 80 LYS A N 1
ATOM 668 C CA . LYS A 1 80 ? -7.124 9.027 -8.545 1.00 91.31 80 LYS A CA 1
ATOM 669 C C . LYS A 1 80 ? -7.530 8.917 -7.075 1.00 91.31 80 LYS A C 1
ATOM 671 O O . LYS A 1 80 ? -8.699 8.675 -6.790 1.00 91.31 80 LYS A O 1
ATOM 676 N N . TYR A 1 81 ? -6.580 9.093 -6.156 1.00 90.94 81 TYR A N 1
ATOM 677 C CA . TYR A 1 81 ? -6.797 8.810 -4.735 1.00 90.94 81 TYR A CA 1
ATOM 678 C C . TYR A 1 81 ? -6.989 10.029 -3.849 1.00 90.94 81 TYR A C 1
ATOM 680 O O . TYR A 1 81 ? -7.626 9.909 -2.801 1.00 90.94 81 TYR A O 1
ATOM 688 N N . LEU A 1 82 ? -6.475 11.189 -4.243 1.00 87.62 82 LEU A N 1
ATOM 689 C CA . LEU A 1 82 ? -6.672 12.426 -3.505 1.00 87.62 82 LEU A CA 1
ATOM 690 C C . LEU A 1 82 ? -7.970 13.113 -3.949 1.00 87.62 82 LEU A C 1
ATOM 692 O O . LEU A 1 82 ? -8.367 12.995 -5.111 1.00 87.62 82 LEU A O 1
ATOM 696 N N . PRO A 1 83 ? -8.656 13.823 -3.037 1.00 80.06 83 PRO A N 1
ATOM 697 C CA . PRO A 1 83 ? -9.783 14.662 -3.414 1.00 80.06 83 PRO A CA 1
ATOM 698 C C . PRO A 1 83 ? -9.365 15.636 -4.517 1.00 80.06 83 PRO A C 1
ATOM 700 O O . PRO A 1 83 ? -8.255 16.173 -4.491 1.00 80.06 83 PRO A O 1
ATOM 703 N N . LYS A 1 84 ? -10.265 15.891 -5.468 1.00 73.44 84 LYS A N 1
ATOM 704 C CA . LYS A 1 84 ? -10.110 17.050 -6.345 1.00 73.44 84 LYS A CA 1
ATOM 705 C C . LYS A 1 84 ? -10.238 18.293 -5.461 1.00 73.44 84 LYS A C 1
ATOM 707 O O . LYS A 1 84 ? -11.239 18.413 -4.756 1.00 73.44 84 LYS A O 1
ATOM 712 N N . ALA A 1 85 ? -9.191 19.114 -5.442 1.00 59.38 85 ALA A N 1
ATOM 713 C CA . ALA A 1 85 ? -9.232 20.446 -4.848 1.00 59.38 85 ALA A CA 1
ATOM 714 C C . ALA A 1 85 ? -10.168 21.355 -5.652 1.00 59.38 85 ALA A C 1
ATOM 716 O O . ALA A 1 85 ? -10.264 21.139 -6.886 1.00 59.38 85 ALA A O 1
#

Radius of gyration: 12.97 Å; chains: 1; bounding box: 25×33×31 Å

Foldseek 3Di:
DVVVVVLVVLVPDDAQEAEEECVVCVVPVVSVLVSLVVSCVVPVNHAYEYEDPDDDPDRPSHPYYDYPADPVNVVVVCPVRPDDD